Protein AF-A0A496PPU4-F1 (afdb_monomer_lite)

pLDDT: mean 86.41, std 9.81, range [49.31, 96.12]

Sequence (95 aa):
GKKFAQTEIINVADPDEMRQAFRPFIHSNHYEVHSDFGKSILAQYPRRSCEALWEMFMMNHPYDELSVPKTTDWNELREWFEPFISVEVKDESAK

Secondary structure (DSSP, 8-state):
--TT---EEE--S-HHHHHHHHTTT--SS--EEESSGGGSHHHHSTT-HHHHHHHHHHSS-PPPPP-----S-HHHHHHHHHHHHHHHHHHHHT-

Foldseek 3Di:
DPPQDEAEAAALDDPVVVCVVCVVVDPDPHYYYHPDPQPDLCNQPPPCSVVQSCCVPVVVHHDGGDGQDPDPDPVSNCVVCVVVVVVVVVVVVVD

Structure (mmCIF, N/CA/C/O backbone):
data_AF-A0A496PPU4-F1
#
_entry.id   AF-A0A496PPU4-F1
#
loop_
_atom_site.group_PDB
_atom_site.id
_atom_site.type_symbol
_atom_site.label_atom_id
_atom_site.label_alt_id
_atom_site.label_comp_id
_atom_site.label_asym_id
_atom_site.label_entity_id
_atom_site.label_seq_id
_atom_site.pdbx_PDB_ins_code
_atom_site.Cartn_x
_atom_site.Cartn_y
_atom_site.Cartn_z
_atom_site.occupancy
_atom_site.B_iso_or_equiv
_atom_site.auth_seq_id
_atom_site.auth_comp_id
_atom_site.auth_asym_id
_atom_site.auth_atom_id
_atom_site.pdbx_PDB_model_num
ATOM 1 N N . GLY A 1 1 ? -16.749 18.666 0.482 1.00 54.72 1 GLY A N 1
ATOM 2 C CA . GLY A 1 1 ? -16.184 17.366 0.895 1.00 54.72 1 GLY A CA 1
ATOM 3 C C . GLY A 1 1 ? -15.535 16.699 -0.300 1.00 54.72 1 GLY A C 1
ATOM 4 O O . GLY A 1 1 ? -16.104 16.788 -1.383 1.00 54.72 1 GLY A O 1
ATOM 5 N N . LYS A 1 2 ? -14.355 16.087 -0.130 1.00 60.78 2 LYS A N 1
ATOM 6 C CA . LYS A 1 2 ? -13.698 15.284 -1.175 1.00 60.78 2 LYS A CA 1
ATOM 7 C C . LYS A 1 2 ? -14.521 14.003 -1.369 1.00 60.78 2 LYS A C 1
ATOM 9 O O . LYS A 1 2 ? -14.537 13.168 -0.478 1.00 60.78 2 LYS A O 1
ATOM 14 N N . LYS A 1 3 ? -15.272 13.895 -2.470 1.00 61.84 3 LYS A N 1
ATOM 15 C CA . LYS A 1 3 ? -16.252 12.810 -2.685 1.00 61.84 3 LYS A CA 1
ATOM 16 C C . LYS A 1 3 ? -15.642 11.472 -3.132 1.00 61.84 3 LYS A C 1
ATOM 18 O O . LYS A 1 3 ? -16.335 10.470 -3.054 1.00 61.84 3 LYS A O 1
ATOM 23 N N . PHE A 1 4 ? -14.379 11.464 -3.563 1.00 70.69 4 PHE A N 1
ATOM 24 C CA . PHE A 1 4 ? -13.696 10.287 -4.126 1.00 70.69 4 PHE A CA 1
ATOM 25 C C . PHE A 1 4 ? -12.291 10.077 -3.545 1.00 70.69 4 PHE A C 1
ATOM 27 O O . PHE A 1 4 ? -11.431 9.481 -4.182 1.00 70.69 4 PHE A O 1
ATOM 34 N N . ALA A 1 5 ? -12.011 10.654 -2.375 1.00 74.88 5 ALA A N 1
ATOM 35 C CA . ALA A 1 5 ? -10.716 10.462 -1.738 1.00 74.88 5 ALA A CA 1
ATOM 36 C C . ALA A 1 5 ? -10.718 9.134 -0.976 1.00 74.88 5 ALA A C 1
ATOM 38 O O . ALA A 1 5 ? -11.437 9.019 0.012 1.00 74.88 5 ALA A O 1
ATOM 39 N N . GLN A 1 6 ? -9.884 8.192 -1.413 1.00 84.06 6 GLN A N 1
ATOM 40 C CA . GLN A 1 6 ? -9.495 7.016 -0.638 1.00 84.06 6 GLN A CA 1
ATOM 41 C C . GLN A 1 6 ? -8.294 7.390 0.241 1.00 84.06 6 GLN A C 1
ATOM 43 O O . GLN A 1 6 ? -7.403 8.124 -0.192 1.00 84.06 6 GLN A O 1
ATOM 48 N N . THR A 1 7 ? -8.264 6.928 1.488 1.00 87.00 7 THR A N 1
ATOM 49 C CA . THR A 1 7 ? -7.098 7.060 2.372 1.00 87.00 7 THR A CA 1
ATOM 50 C C . THR A 1 7 ? -6.747 5.691 2.919 1.00 87.00 7 THR A C 1
ATOM 52 O O . THR A 1 7 ? -7.593 5.026 3.504 1.00 87.00 7 THR A O 1
ATOM 55 N N . GLU A 1 8 ? -5.496 5.292 2.737 1.00 89.56 8 GLU A N 1
ATOM 56 C CA . GLU A 1 8 ? -4.970 4.014 3.199 1.00 89.56 8 GLU A CA 1
ATOM 57 C C . GLU A 1 8 ? -3.885 4.264 4.251 1.00 89.56 8 GLU A C 1
ATOM 59 O O . GLU A 1 8 ? -3.039 5.148 4.091 1.00 89.56 8 GLU A O 1
ATOM 64 N N . ILE A 1 9 ? -3.930 3.511 5.348 1.00 90.25 9 ILE A N 1
ATOM 65 C CA . ILE A 1 9 ? -2.975 3.581 6.454 1.00 90.25 9 ILE A CA 1
ATOM 66 C C . ILE A 1 9 ? -2.337 2.206 6.622 1.00 90.25 9 ILE A C 1
ATOM 68 O O . ILE A 1 9 ? -3.023 1.213 6.852 1.00 90.25 9 ILE A O 1
ATOM 72 N N . ILE A 1 10 ? -1.010 2.145 6.565 1.00 91.88 10 ILE A N 1
ATOM 73 C CA . ILE A 1 10 ? -0.260 0.908 6.794 1.00 91.88 10 ILE A CA 1
ATOM 74 C C . ILE A 1 10 ? 0.385 1.007 8.173 1.00 91.88 10 ILE A C 1
ATOM 76 O O . ILE A 1 10 ? 1.266 1.839 8.389 1.00 91.88 10 ILE A O 1
ATOM 80 N N . ASN A 1 11 ? -0.088 0.207 9.127 1.00 91.12 11 ASN A N 1
ATOM 81 C CA . ASN A 1 11 ? 0.383 0.252 10.507 1.00 91.12 11 ASN A CA 1
ATOM 82 C C . ASN A 1 11 ? 0.306 -1.128 11.173 1.00 91.12 11 ASN A C 1
ATOM 84 O O . ASN A 1 11 ? -0.733 -1.782 11.153 1.00 91.12 11 ASN A O 1
ATOM 88 N N . VAL A 1 12 ? 1.415 -1.546 11.783 1.00 92.00 12 VAL A N 1
ATOM 89 C CA . VAL A 1 12 ? 1.555 -2.828 12.495 1.00 92.00 12 VAL A CA 1
ATOM 90 C C . VAL A 1 12 ? 1.098 -2.767 13.958 1.00 92.00 12 VAL A C 1
ATOM 92 O O . VAL A 1 12 ? 1.040 -3.804 14.613 1.00 92.00 12 VAL A O 1
ATOM 95 N N . ALA A 1 13 ? 0.809 -1.569 14.477 1.00 89.56 13 ALA A N 1
ATOM 96 C CA . ALA A 1 13 ? 0.311 -1.368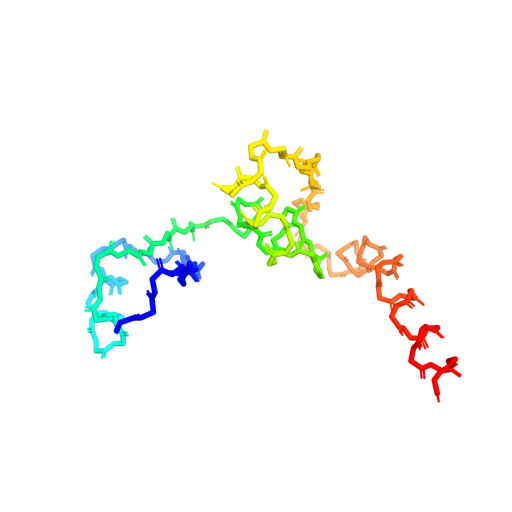 15.835 1.00 89.56 13 ALA A CA 1
ATOM 97 C C . ALA A 1 13 ? -1.120 -1.900 16.019 1.00 89.56 13 ALA A C 1
ATOM 99 O O . ALA A 1 13 ? -1.839 -2.160 15.050 1.00 89.56 13 ALA A O 1
ATOM 100 N N . ASP A 1 14 ? -1.543 -2.020 17.278 1.00 87.19 14 ASP A N 1
ATOM 101 C CA . ASP A 1 14 ? -2.910 -2.406 17.610 1.00 87.19 14 ASP A CA 1
ATOM 102 C C . ASP A 1 14 ? -3.938 -1.416 17.005 1.00 87.19 14 ASP A C 1
ATOM 104 O O . ASP A 1 14 ? -3.700 -0.198 16.994 1.00 87.19 14 ASP A O 1
ATOM 108 N N . PRO A 1 15 ? -5.089 -1.895 16.490 1.00 80.44 15 PRO A N 1
ATOM 109 C CA . PRO A 1 15 ? -6.087 -1.029 15.873 1.00 80.44 15 PRO A CA 1
ATOM 110 C C . PRO A 1 15 ? -6.623 0.093 16.774 1.00 80.44 15 PRO A C 1
ATOM 112 O O . PRO A 1 15 ? -6.935 1.165 16.250 1.00 80.44 15 PRO A O 1
ATOM 115 N N . ASP A 1 16 ? -6.758 -0.114 18.088 1.00 84.19 16 ASP A N 1
ATOM 116 C CA . ASP A 1 16 ? -7.243 0.916 19.017 1.00 84.19 16 ASP A CA 1
ATOM 117 C C . ASP A 1 16 ? -6.200 2.009 19.253 1.00 84.19 16 ASP A C 1
ATOM 119 O O . ASP A 1 16 ? -6.531 3.200 19.200 1.00 84.19 16 ASP A O 1
ATOM 123 N N . GLU A 1 17 ? -4.934 1.626 19.419 1.00 89.00 17 GLU A N 1
ATOM 124 C CA . GLU A 1 17 ? -3.819 2.573 19.539 1.00 89.00 17 GLU A CA 1
ATOM 125 C C . GLU A 1 17 ? -3.669 3.414 18.269 1.00 89.00 17 GLU A C 1
ATOM 127 O O . GLU A 1 17 ? -3.549 4.642 18.327 1.00 89.00 17 GLU A O 1
ATOM 132 N N . MET A 1 18 ? -3.754 2.769 17.102 1.00 87.44 18 MET A N 1
ATOM 133 C CA . MET A 1 18 ? -3.719 3.447 15.810 1.00 87.44 18 MET A CA 1
ATOM 134 C C . MET A 1 18 ? -4.888 4.429 15.677 1.00 87.44 18 MET A C 1
ATOM 136 O O . MET A 1 18 ? -4.671 5.604 15.373 1.00 87.44 18 MET A O 1
ATOM 140 N N . ARG A 1 19 ? -6.123 4.000 15.972 1.00 83.50 19 ARG A N 1
ATOM 141 C CA . ARG A 1 19 ? -7.304 4.881 15.932 1.00 83.50 19 ARG A CA 1
ATOM 142 C C . ARG A 1 19 ? -7.114 6.119 16.800 1.00 83.50 19 ARG A C 1
ATOM 144 O O . ARG A 1 19 ? -7.474 7.219 16.380 1.00 83.50 19 ARG A O 1
ATOM 151 N N . GLN A 1 20 ? -6.545 5.961 17.993 1.00 88.12 20 GLN A N 1
ATOM 152 C CA . GLN A 1 20 ? -6.287 7.081 18.890 1.00 88.12 20 GLN A CA 1
ATOM 153 C C . GLN A 1 20 ? -5.196 8.016 18.351 1.00 88.12 20 GLN A C 1
ATOM 155 O O . GLN A 1 20 ? -5.379 9.235 18.388 1.00 88.12 20 GLN A O 1
ATOM 160 N N . ALA A 1 21 ? -4.109 7.464 17.808 1.00 88.44 21 ALA A N 1
ATOM 161 C CA . ALA A 1 21 ? -3.001 8.227 17.237 1.00 88.44 21 ALA A CA 1
ATOM 162 C C . ALA A 1 21 ? -3.421 9.044 16.004 1.00 88.44 21 ALA A C 1
ATOM 164 O O . ALA A 1 21 ? -3.042 10.208 15.868 1.00 88.44 21 ALA A O 1
ATOM 165 N N . PHE A 1 22 ? -4.250 8.468 15.130 1.00 87.12 22 PHE A N 1
ATOM 166 C CA . PHE A 1 22 ? -4.685 9.113 13.890 1.00 87.12 22 PHE A CA 1
ATOM 167 C C . PHE A 1 22 ? -5.963 9.953 14.035 1.00 87.12 22 PHE A C 1
ATOM 169 O O . PHE A 1 22 ? -6.318 10.691 13.112 1.00 87.12 22 PHE A O 1
ATOM 176 N N . ARG A 1 23 ? -6.627 9.920 15.201 1.00 87.19 23 ARG A N 1
ATOM 177 C CA . ARG A 1 23 ? -7.860 10.678 15.485 1.00 87.19 23 ARG A CA 1
ATOM 178 C C . ARG A 1 23 ? -7.811 12.160 15.075 1.00 87.19 23 ARG A C 1
ATOM 180 O O . ARG A 1 23 ? -8.824 12.641 14.578 1.00 87.19 23 ARG A O 1
ATOM 187 N N . PRO A 1 24 ? -6.701 12.909 15.253 1.00 88.56 24 PRO A N 1
ATOM 188 C CA . PRO A 1 24 ? -6.644 14.314 14.840 1.00 88.56 24 PRO A CA 1
ATOM 189 C C . PRO A 1 24 ? -6.666 14.531 13.319 1.00 88.56 24 PRO A C 1
ATOM 191 O O . PRO A 1 24 ? -7.058 15.606 12.873 1.00 88.56 24 PRO A O 1
ATOM 194 N N . PHE A 1 25 ? -6.239 13.536 12.536 1.00 82.12 25 PHE A N 1
ATOM 195 C CA . PHE A 1 25 ? -6.064 13.628 11.081 1.00 82.12 25 PHE A CA 1
ATOM 196 C C . PHE A 1 25 ? -7.233 13.015 10.301 1.00 82.12 25 PHE A C 1
ATOM 198 O O . PHE A 1 25 ? -7.490 13.380 9.152 1.00 82.12 25 PHE A O 1
ATOM 205 N N . ILE A 1 26 ? -7.951 12.080 10.921 1.00 79.69 26 ILE A N 1
ATOM 206 C CA . ILE A 1 26 ? -9.072 11.375 10.310 1.00 79.69 26 ILE A CA 1
ATOM 207 C C . ILE A 1 26 ? -10.364 12.142 10.602 1.00 79.69 26 ILE A C 1
ATOM 209 O O . ILE A 1 26 ? -10.971 12.024 11.663 1.00 79.69 26 ILE A O 1
ATOM 213 N N . HIS A 1 27 ? -10.807 12.929 9.625 1.00 75.75 27 HIS A N 1
ATOM 214 C CA . HIS A 1 27 ? -12.064 13.682 9.704 1.00 75.75 27 HIS A CA 1
ATOM 215 C C . HIS A 1 27 ? -13.282 12.913 9.160 1.00 75.75 27 HIS A C 1
ATOM 217 O O . HIS A 1 27 ? -14.394 13.437 9.171 1.00 75.75 27 HIS A O 1
ATOM 223 N N . SER A 1 28 ? -13.089 11.690 8.652 1.00 73.88 28 SER A N 1
ATOM 224 C CA . SER A 1 28 ? -14.152 10.853 8.083 1.00 73.88 28 SER A CA 1
ATOM 225 C C . SER A 1 28 ? -13.931 9.378 8.407 1.00 73.88 28 SER A C 1
ATOM 227 O O . SER A 1 28 ? -12.794 8.959 8.577 1.00 73.88 28 SER A O 1
ATOM 229 N N . ASN A 1 29 ? -14.993 8.573 8.413 1.00 72.38 29 ASN A N 1
ATOM 230 C CA . ASN A 1 29 ? -14.887 7.124 8.634 1.00 72.38 29 ASN A CA 1
ATOM 231 C C . ASN A 1 29 ? -14.404 6.345 7.396 1.00 72.38 29 ASN A C 1
ATOM 233 O O . ASN A 1 29 ? -14.414 5.119 7.414 1.00 72.38 29 ASN A O 1
ATOM 237 N N . HIS A 1 30 ? -14.043 7.030 6.308 1.00 80.00 30 HIS A N 1
ATOM 238 C CA . HIS A 1 30 ? -13.645 6.394 5.058 1.00 80.00 30 HIS A CA 1
ATOM 239 C C . HIS A 1 30 ? -12.119 6.355 4.950 1.00 80.00 30 HIS A C 1
ATOM 241 O O . HIS A 1 30 ? -11.493 7.262 4.402 1.00 80.00 30 HIS A O 1
ATOM 247 N N . TYR A 1 31 ? -11.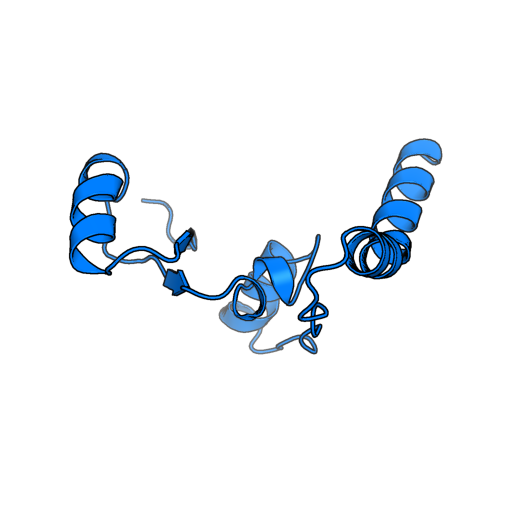535 5.325 5.553 1.00 85.81 31 TYR A N 1
ATOM 248 C CA . TYR A 1 31 ? -10.131 4.966 5.418 1.00 85.81 31 TYR A CA 1
ATOM 249 C C . TYR A 1 31 ? -9.976 3.452 5.568 1.00 85.81 31 TYR A C 1
ATOM 251 O O . TYR A 1 31 ? -10.783 2.799 6.233 1.00 85.81 31 TYR A O 1
ATOM 259 N N . GLU A 1 32 ? -8.923 2.912 4.974 1.00 86.50 32 GLU A N 1
ATOM 260 C CA . GLU A 1 32 ? -8.531 1.512 5.107 1.00 86.50 32 GLU A CA 1
ATOM 261 C C . GLU A 1 32 ? -7.252 1.398 5.927 1.00 86.50 32 GLU A C 1
ATOM 263 O O . GLU A 1 32 ? -6.414 2.303 5.940 1.00 86.50 32 GLU A O 1
ATOM 268 N N . VAL A 1 33 ? -7.126 0.290 6.655 1.00 87.44 33 VAL A N 1
ATOM 269 C CA . VAL A 1 33 ? -5.973 0.019 7.512 1.00 87.44 33 VAL A CA 1
ATOM 270 C C . VAL A 1 33 ? -5.446 -1.367 7.206 1.00 87.44 33 VAL A C 1
ATOM 272 O O . VAL A 1 33 ? -6.183 -2.349 7.300 1.00 87.44 33 VAL A O 1
ATOM 275 N N . HIS A 1 34 ? -4.151 -1.451 6.926 1.00 90.25 34 HIS A N 1
ATOM 276 C CA . HIS A 1 34 ? -3.457 -2.705 6.680 1.00 90.25 34 HIS A CA 1
ATOM 277 C C . HIS A 1 34 ? -2.295 -2.857 7.659 1.00 90.25 34 HIS A C 1
ATOM 279 O O . HIS A 1 34 ? -1.489 -1.949 7.834 1.00 90.25 34 HIS A O 1
ATOM 285 N N . SER A 1 35 ? -2.176 -4.032 8.273 1.00 91.38 35 SER A N 1
ATOM 286 C CA . SER A 1 35 ? -1.004 -4.403 9.080 1.00 91.38 35 SER A CA 1
ATOM 287 C C . SER A 1 35 ? 0.119 -5.039 8.259 1.00 91.38 35 SER A C 1
ATOM 289 O O . SER A 1 35 ? 1.173 -5.366 8.794 1.00 91.38 35 SER A O 1
ATOM 291 N N . ASP A 1 36 ? -0.099 -5.222 6.958 1.00 90.56 36 ASP A N 1
ATOM 292 C CA . ASP A 1 36 ? 0.839 -5.837 6.024 1.00 90.56 36 ASP A CA 1
ATOM 293 C C . ASP A 1 36 ? 0.942 -4.943 4.789 1.00 90.56 36 ASP A C 1
ATOM 295 O O . ASP A 1 36 ? -0.063 -4.703 4.116 1.00 90.56 36 ASP A O 1
ATOM 299 N N . PHE A 1 37 ? 2.153 -4.460 4.500 1.00 90.94 37 PHE A N 1
ATOM 300 C CA . PHE A 1 37 ? 2.425 -3.630 3.328 1.00 90.94 37 PHE A CA 1
ATOM 301 C C . PHE A 1 37 ? 1.972 -4.314 2.037 1.00 90.94 37 PHE A C 1
ATOM 303 O O . PHE A 1 37 ? 1.354 -3.663 1.205 1.00 90.94 37 PHE A O 1
ATOM 310 N N . GLY A 1 38 ? 2.182 -5.625 1.890 1.00 91.94 38 GLY A N 1
ATOM 311 C CA . GLY A 1 38 ? 1.844 -6.359 0.667 1.00 91.94 38 GLY A CA 1
ATOM 312 C C . GLY A 1 38 ? 0.345 -6.434 0.364 1.00 91.94 38 GLY A C 1
ATOM 313 O O . GLY A 1 38 ? -0.024 -6.815 -0.739 1.00 91.94 38 GLY A O 1
ATOM 314 N N . LYS A 1 39 ? -0.519 -6.076 1.322 1.00 91.38 39 LYS A N 1
ATOM 315 C CA . LYS A 1 39 ? -1.977 -5.993 1.131 1.00 91.38 39 LYS A CA 1
ATOM 316 C C . LYS A 1 39 ? -2.457 -4.598 0.746 1.00 91.38 39 LYS A C 1
ATOM 318 O O . LYS A 1 39 ? -3.658 -4.416 0.585 1.00 91.38 39 LYS A O 1
ATOM 323 N N . SER A 1 40 ? -1.550 -3.628 0.707 1.00 92.94 40 SER A N 1
ATOM 324 C CA . SER A 1 40 ? -1.901 -2.258 0.374 1.00 92.94 40 SER A CA 1
ATOM 325 C C . SER A 1 40 ? -2.051 -2.081 -1.131 1.00 92.94 40 SER A C 1
ATOM 327 O O . SER A 1 40 ? -1.309 -2.685 -1.911 1.00 92.94 40 SER A O 1
ATOM 329 N N . ILE A 1 41 ? -2.941 -1.181 -1.538 1.00 93.12 41 ILE A N 1
ATOM 330 C CA . ILE A 1 41 ? -3.069 -0.746 -2.933 1.00 93.12 41 ILE A CA 1
ATOM 331 C C . ILE A 1 41 ? -1.737 -0.176 -3.432 1.00 93.12 41 ILE A C 1
ATOM 333 O O . ILE A 1 41 ? -1.365 -0.380 -4.587 1.00 93.12 41 ILE A O 1
ATOM 337 N N . LEU A 1 42 ? -0.986 0.507 -2.560 1.00 92.19 42 LEU A N 1
ATOM 338 C CA . LEU A 1 42 ? 0.347 1.011 -2.887 1.00 92.19 42 LEU A CA 1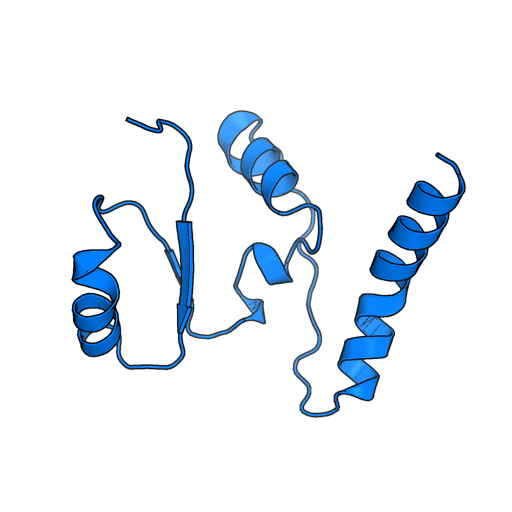
ATOM 339 C C . LEU A 1 42 ? 1.320 -0.110 -3.290 1.00 92.19 42 LEU A C 1
ATOM 341 O O . LEU A 1 42 ? 2.091 0.067 -4.232 1.00 92.19 42 LEU A O 1
ATOM 345 N N . ALA A 1 43 ? 1.296 -1.242 -2.585 1.00 92.75 43 ALA A N 1
ATOM 346 C CA . ALA A 1 43 ? 2.156 -2.385 -2.875 1.00 92.75 43 ALA A CA 1
ATOM 347 C C . ALA A 1 43 ? 1.682 -3.180 -4.096 1.00 92.75 43 ALA A C 1
ATOM 349 O O . ALA A 1 43 ? 2.502 -3.577 -4.918 1.00 92.75 43 ALA A O 1
ATOM 350 N N . GLN A 1 44 ? 0.372 -3.397 -4.230 1.00 93.56 44 GLN A N 1
ATOM 351 C CA . GLN A 1 44 ? -0.207 -4.153 -5.344 1.00 93.56 44 GLN A CA 1
ATOM 352 C C . GLN A 1 44 ? -0.095 -3.412 -6.681 1.00 93.56 44 GLN A C 1
ATOM 354 O O . GLN A 1 44 ? 0.017 -4.043 -7.730 1.00 93.56 44 GLN A O 1
ATOM 359 N N . TYR A 1 45 ? -0.104 -2.077 -6.648 1.00 93.31 45 TYR A N 1
ATOM 360 C CA . TYR A 1 45 ? -0.085 -1.224 -7.835 1.00 93.31 45 TYR A CA 1
ATOM 361 C C . TYR A 1 45 ? 0.926 -0.079 -7.673 1.00 93.31 45 TYR A C 1
ATOM 363 O O . TYR A 1 45 ? 0.546 1.101 -7.657 1.00 93.31 45 TYR A O 1
ATOM 371 N N . PRO A 1 46 ? 2.231 -0.389 -7.556 1.00 89.75 46 PRO A N 1
ATOM 372 C CA . PRO A 1 46 ? 3.253 0.633 -7.416 1.00 89.75 46 PRO A CA 1
ATOM 373 C C . PRO A 1 46 ? 3.165 1.588 -8.605 1.00 89.75 46 PRO A C 1
ATOM 375 O O . PRO A 1 46 ? 3.045 1.161 -9.753 1.00 89.75 46 PRO A O 1
ATOM 378 N N . ARG A 1 47 ? 3.176 2.895 -8.317 1.00 86.50 47 ARG A N 1
ATOM 379 C CA . ARG A 1 47 ? 3.109 3.987 -9.312 1.00 86.50 47 ARG A CA 1
ATOM 380 C C . ARG A 1 47 ? 1.816 4.104 -10.118 1.00 86.50 47 ARG A C 1
ATOM 382 O O . ARG A 1 47 ? 1.712 5.029 -10.915 1.00 86.50 47 ARG A O 1
ATOM 389 N N . ARG A 1 48 ? 0.841 3.220 -9.902 1.00 89.12 48 ARG A N 1
ATOM 390 C CA . ARG A 1 48 ? -0.466 3.236 -10.578 1.00 89.12 48 ARG A CA 1
ATOM 391 C C . ARG A 1 48 ? -1.629 3.073 -9.602 1.00 89.12 48 ARG A C 1
ATOM 393 O O . ARG A 1 48 ? -2.708 2.648 -9.996 1.00 89.12 48 ARG A O 1
ATOM 400 N N . SER A 1 49 ? -1.411 3.366 -8.321 1.00 91.75 49 SER A N 1
ATOM 401 C CA . SER A 1 49 ? -2.406 3.169 -7.263 1.00 91.75 49 SER A CA 1
ATOM 402 C C . SER A 1 49 ? -3.670 3.996 -7.497 1.00 91.75 49 SER A C 1
ATOM 404 O O . SER A 1 49 ? -4.773 3.490 -7.327 1.00 91.75 49 SER A O 1
ATOM 406 N N . CYS A 1 50 ? -3.536 5.245 -7.947 1.00 90.56 50 CYS A N 1
ATOM 407 C CA . CYS A 1 50 ? -4.677 6.103 -8.272 1.00 90.56 50 CYS A CA 1
ATOM 408 C C . CYS A 1 50 ? -5.470 5.580 -9.476 1.00 90.56 50 CYS A C 1
ATOM 410 O O . CYS A 1 50 ? -6.698 5.531 -9.431 1.00 90.56 50 CYS A O 1
ATOM 412 N N . GLU A 1 51 ? -4.778 5.187 -10.545 1.00 92.75 51 GLU A N 1
ATOM 413 C CA . GLU A 1 51 ? -5.379 4.609 -11.743 1.00 92.75 51 GLU A CA 1
ATOM 414 C C . GLU A 1 51 ? -6.063 3.282 -11.422 1.00 92.75 51 GLU A C 1
ATOM 416 O O . GLU A 1 51 ? -7.19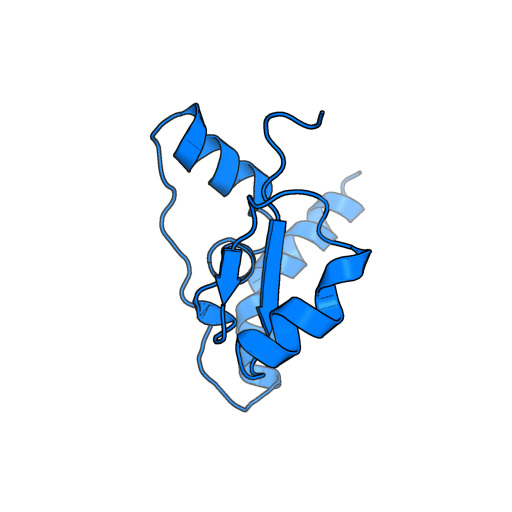0 3.071 -11.848 1.00 92.75 51 GLU A O 1
ATOM 421 N N . ALA A 1 52 ? -5.421 2.420 -10.631 1.00 93.44 52 ALA A N 1
ATOM 422 C CA . ALA A 1 52 ? -5.998 1.161 -10.178 1.00 93.44 52 ALA A CA 1
ATOM 423 C C . ALA A 1 52 ? -7.272 1.402 -9.359 1.00 93.44 52 ALA A C 1
ATOM 425 O O . ALA A 1 52 ? -8.308 0.822 -9.670 1.00 93.44 52 ALA A O 1
ATOM 426 N N . LEU A 1 53 ? -7.246 2.323 -8.386 1.00 92.06 53 LEU A N 1
ATOM 427 C CA . LEU A 1 53 ? -8.437 2.702 -7.618 1.00 92.06 53 LEU A CA 1
ATOM 428 C C . LEU A 1 53 ? -9.565 3.207 -8.525 1.00 92.06 53 LEU A C 1
ATOM 430 O O . LEU A 1 53 ? -10.722 2.831 -8.344 1.00 92.06 53 LEU A O 1
ATOM 434 N N . TRP A 1 54 ? -9.246 4.053 -9.505 1.00 92.44 54 TRP A N 1
ATOM 435 C CA . TRP A 1 54 ? -10.239 4.569 -10.442 1.00 92.44 54 TRP A CA 1
ATOM 436 C C . TRP A 1 54 ? -10.852 3.456 -11.296 1.00 92.44 54 TRP A C 1
ATOM 438 O O . TRP A 1 54 ? -12.072 3.336 -11.382 1.00 92.44 54 TRP A O 1
ATOM 448 N N . GLU A 1 55 ? -10.022 2.618 -11.903 1.00 95.31 55 GLU A N 1
ATOM 449 C CA . GLU A 1 55 ? -10.462 1.530 -12.775 1.00 95.31 55 GLU A CA 1
ATOM 450 C C . GLU A 1 55 ? -11.295 0.498 -12.006 1.00 95.31 55 GLU A C 1
ATOM 452 O O . GLU A 1 55 ? -12.378 0.112 -12.448 1.00 95.31 55 GLU A O 1
ATOM 457 N N . MET A 1 56 ? -10.874 0.145 -10.790 1.00 92.56 56 MET A N 1
ATOM 458 C CA . MET A 1 56 ? -11.619 -0.748 -9.905 1.00 92.56 56 MET A CA 1
ATOM 459 C C . MET A 1 56 ? -12.982 -0.167 -9.516 1.00 92.56 56 MET A C 1
ATOM 461 O O . MET A 1 56 ? -14.006 -0.821 -9.708 1.00 92.56 56 MET A O 1
ATOM 465 N N . PHE A 1 57 ? -13.019 1.054 -8.974 1.00 89.75 57 PHE A N 1
ATOM 466 C CA . PHE A 1 57 ? -14.226 1.576 -8.326 1.00 89.75 57 PHE A CA 1
ATOM 467 C C . PHE A 1 57 ? -15.153 2.370 -9.246 1.00 89.75 57 PHE A C 1
ATOM 469 O O . PHE A 1 57 ? -16.356 2.418 -8.992 1.00 89.75 57 PHE A O 1
ATOM 476 N N . MET A 1 58 ? -14.626 2.996 -10.298 1.00 92.69 58 MET A N 1
ATOM 477 C CA . MET A 1 58 ? -15.415 3.813 -11.228 1.00 92.69 58 MET A CA 1
ATOM 478 C C . MET A 1 58 ? -15.707 3.081 -12.533 1.00 92.69 58 MET A C 1
ATOM 480 O O . MET A 1 58 ? -16.789 3.260 -13.091 1.00 92.69 58 MET A O 1
ATOM 484 N N . MET A 1 59 ? -14.773 2.250 -13.006 1.00 95.88 59 MET A N 1
ATOM 485 C CA . MET A 1 59 ? -14.907 1.540 -14.284 1.00 95.88 59 MET A CA 1
ATOM 486 C C . MET A 1 59 ? -15.318 0.070 -14.122 1.00 95.88 59 MET A C 1
ATOM 488 O O . MET A 1 59 ? -15.695 -0.557 -15.111 1.00 95.88 59 MET A O 1
ATOM 492 N N . ASN A 1 60 ? -15.295 -0.471 -12.894 1.00 94.94 60 ASN A N 1
ATOM 493 C CA . ASN A 1 60 ? -15.516 -1.893 -12.600 1.00 94.94 60 ASN A CA 1
ATOM 494 C C . ASN A 1 60 ? -14.584 -2.809 -13.418 1.00 94.94 60 ASN A C 1
ATOM 496 O O . ASN A 1 60 ? -14.993 -3.843 -13.949 1.00 94.94 60 ASN A O 1
ATOM 500 N N . HIS A 1 61 ? -13.329 -2.387 -13.550 1.00 95.81 61 HIS A N 1
ATOM 501 C CA . HIS A 1 61 ? -12.305 -3.037 -14.353 1.00 95.81 61 HIS A CA 1
ATOM 502 C C . HIS A 1 61 ? -11.003 -3.135 -13.539 1.00 95.81 61 HIS A C 1
ATOM 504 O O . HIS A 1 61 ? -10.110 -2.306 -13.687 1.00 95.81 61 HIS A O 1
ATOM 510 N N . PRO A 1 62 ? -10.897 -4.098 -12.608 1.00 92.06 62 PRO A N 1
ATOM 511 C CA . PRO A 1 62 ? -9.693 -4.249 -11.801 1.00 92.06 62 PRO A CA 1
ATOM 512 C C . PRO A 1 62 ? -8.495 -4.655 -12.667 1.00 92.06 62 PRO A C 1
ATOM 514 O O . PRO A 1 62 ? -8.619 -5.494 -13.559 1.00 92.06 62 PRO A O 1
ATOM 517 N N . TYR A 1 63 ? -7.332 -4.070 -12.381 1.00 90.56 63 TYR A N 1
ATOM 518 C CA . TYR A 1 63 ? -6.058 -4.559 -12.906 1.00 90.56 63 TYR A CA 1
ATOM 519 C C . TYR A 1 63 ? -5.608 -5.815 -12.155 1.00 90.56 63 TYR A C 1
ATOM 521 O O . TYR A 1 63 ? -6.073 -6.088 -11.052 1.00 90.56 63 TYR A O 1
ATOM 529 N N . ASP A 1 64 ? -4.667 -6.553 -12.743 1.00 92.56 64 ASP A N 1
ATOM 530 C CA . ASP A 1 64 ? -4.005 -7.648 -12.041 1.00 92.56 64 ASP A CA 1
ATOM 531 C C . ASP A 1 64 ? -3.106 -7.093 -10.926 1.00 92.56 64 ASP A C 1
ATOM 533 O O . ASP A 1 64 ? -2.272 -6.211 -11.158 1.00 92.56 64 ASP A O 1
ATOM 537 N N . GLU A 1 65 ? -3.275 -7.620 -9.715 1.00 91.00 65 GLU A N 1
ATOM 538 C CA . GLU A 1 65 ? -2.460 -7.260 -8.556 1.00 91.00 65 GLU A CA 1
ATOM 539 C C . GLU A 1 65 ? -1.020 -7.757 -8.720 1.00 91.00 65 GLU A C 1
ATOM 541 O O . GLU A 1 65 ? -0.770 -8.911 -9.082 1.00 91.00 65 GLU A O 1
ATOM 546 N N . LEU A 1 66 ? -0.050 -6.912 -8.369 1.00 91.00 66 LEU A N 1
ATOM 547 C CA . LEU A 1 66 ? 1.335 -7.341 -8.230 1.00 91.00 66 LEU A CA 1
ATOM 548 C C . LEU A 1 66 ? 1.584 -7.891 -6.827 1.00 91.00 66 LEU A C 1
ATOM 550 O O . LEU A 1 66 ? 1.109 -7.365 -5.823 1.00 91.00 66 LEU A O 1
ATOM 554 N N . SER A 1 67 ? 2.382 -8.951 -6.751 1.00 89.44 67 SER A N 1
ATOM 555 C CA . SER A 1 67 ? 2.818 -9.526 -5.480 1.00 89.44 67 SER A CA 1
ATOM 556 C C . SER A 1 67 ? 4.218 -9.030 -5.143 1.00 89.44 67 SER A C 1
ATOM 558 O O . SER A 1 67 ? 5.204 -9.558 -5.660 1.00 89.44 67 SER A O 1
ATOM 560 N N . VAL A 1 68 ? 4.307 -8.019 -4.274 1.00 90.69 68 VAL A N 1
ATOM 561 C CA . VAL A 1 68 ? 5.596 -7.582 -3.718 1.00 90.69 68 VAL A CA 1
ATOM 562 C C . VAL A 1 68 ? 6.225 -8.746 -2.936 1.00 90.69 68 VAL A C 1
ATOM 564 O O . VAL A 1 68 ? 5.530 -9.367 -2.121 1.00 90.69 68 VAL A O 1
ATOM 567 N N . PRO A 1 69 ? 7.519 -9.054 -3.139 1.00 91.75 69 PRO A N 1
ATOM 568 C CA . PRO A 1 69 ? 8.199 -10.121 -2.420 1.00 91.75 69 PRO A CA 1
ATOM 569 C C . PRO A 1 69 ? 8.142 -9.914 -0.906 1.00 91.75 69 PRO A C 1
ATOM 571 O O . PRO A 1 69 ? 8.435 -8.834 -0.388 1.00 91.75 69 PRO A O 1
ATOM 574 N N . LYS A 1 70 ? 7.801 -10.978 -0.174 1.00 91.12 70 LYS A N 1
ATOM 575 C CA . LYS A 1 70 ? 7.918 -11.010 1.288 1.00 91.12 70 LYS A CA 1
ATOM 576 C C . LYS A 1 70 ? 9.329 -11.437 1.660 1.00 91.12 70 LYS A C 1
ATOM 578 O O . LYS A 1 70 ? 9.595 -12.624 1.817 1.00 91.12 70 LYS A O 1
ATOM 583 N N . THR A 1 71 ? 10.214 -10.461 1.795 1.00 91.69 71 THR A N 1
ATOM 584 C CA . THR A 1 71 ? 11.634 -10.683 2.074 1.00 91.69 71 THR A CA 1
ATOM 585 C C . THR A 1 71 ? 12.154 -9.715 3.132 1.00 91.69 71 THR A C 1
ATOM 587 O O . THR A 1 71 ? 11.582 -8.650 3.365 1.00 91.69 71 THR A O 1
ATOM 590 N N . THR A 1 72 ? 13.236 -10.108 3.799 1.00 91.50 72 THR A N 1
ATOM 591 C CA . THR A 1 72 ? 14.016 -9.246 4.698 1.00 91.50 72 THR A CA 1
ATOM 592 C C . THR A 1 72 ? 15.277 -8.703 4.024 1.00 91.50 72 THR A C 1
ATOM 594 O O . THR A 1 72 ? 16.028 -7.965 4.660 1.00 91.50 72 THR A O 1
ATOM 597 N N . ASP A 1 73 ? 15.537 -9.085 2.769 1.00 95.19 73 ASP A N 1
ATOM 598 C CA . ASP A 1 73 ? 16.664 -8.588 1.985 1.00 95.19 73 ASP A CA 1
ATOM 599 C C . ASP A 1 73 ? 16.266 -7.335 1.192 1.00 95.19 73 ASP A C 1
ATOM 601 O O . ASP A 1 73 ? 15.386 -7.346 0.329 1.00 95.19 73 ASP A O 1
ATOM 605 N N . TRP A 1 74 ? 16.953 -6.232 1.477 1.00 93.25 74 TRP A N 1
ATOM 606 C CA . TRP A 1 74 ? 16.759 -4.968 0.775 1.00 93.25 74 TRP A CA 1
ATOM 607 C C . TRP A 1 74 ? 17.152 -5.024 -0.700 1.00 93.25 74 TRP A C 1
ATOM 609 O O . TRP A 1 74 ? 16.582 -4.276 -1.496 1.00 93.25 74 TRP A O 1
ATOM 619 N N . ASN A 1 75 ? 18.114 -5.869 -1.070 1.00 96.12 75 ASN A N 1
ATOM 620 C CA . ASN A 1 75 ? 18.532 -6.009 -2.461 1.00 96.12 75 ASN A CA 1
ATOM 621 C C . ASN A 1 75 ? 17.435 -6.672 -3.285 1.00 96.12 75 ASN A C 1
ATOM 623 O O . 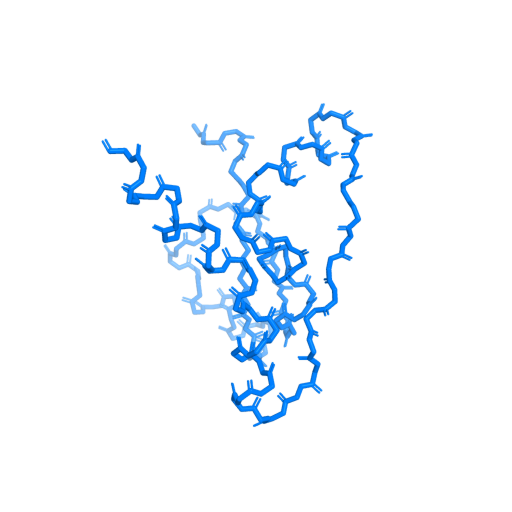ASN A 1 75 ? 17.100 -6.158 -4.343 1.00 96.12 75 ASN A O 1
ATOM 627 N N . GLU A 1 76 ? 16.804 -7.722 -2.760 1.00 95.31 76 GLU A N 1
ATOM 628 C CA . GLU A 1 76 ? 15.685 -8.394 -3.427 1.00 95.31 76 GLU A CA 1
ATOM 629 C C . GLU A 1 76 ? 14.500 -7.438 -3.640 1.00 95.31 76 GLU A C 1
ATOM 631 O O . GLU A 1 76 ? 13.944 -7.370 -4.736 1.00 95.31 76 GLU A O 1
ATOM 636 N N . LEU A 1 77 ? 14.153 -6.626 -2.630 1.00 92.19 77 LEU A N 1
ATOM 637 C CA . LEU A 1 77 ? 13.131 -5.585 -2.796 1.00 92.19 77 LEU A CA 1
ATOM 638 C C . LEU A 1 77 ? 13.528 -4.572 -3.874 1.00 92.19 77 LEU A C 1
ATOM 640 O O . LEU A 1 77 ? 12.715 -4.235 -4.732 1.00 92.19 77 LEU A O 1
ATOM 644 N N . ARG A 1 78 ? 14.771 -4.080 -3.850 1.00 92.75 78 ARG A N 1
ATOM 645 C CA . ARG A 1 78 ? 15.264 -3.108 -4.836 1.00 92.75 78 ARG A CA 1
ATOM 646 C C . ARG A 1 78 ? 15.221 -3.675 -6.250 1.00 92.75 78 ARG A C 1
ATOM 648 O O . ARG A 1 78 ? 14.720 -3.002 -7.142 1.00 92.75 78 ARG A O 1
ATOM 655 N N . GLU A 1 79 ? 15.721 -4.888 -6.440 1.00 95.31 79 GLU A N 1
ATOM 656 C CA . GLU A 1 79 ? 15.722 -5.580 -7.729 1.00 95.31 79 GLU A CA 1
ATOM 657 C C . GLU A 1 79 ? 14.301 -5.767 -8.263 1.00 95.31 79 GLU A C 1
ATOM 659 O O . GLU A 1 79 ? 14.066 -5.572 -9.454 1.00 95.31 79 GLU A O 1
ATOM 664 N N . TRP A 1 80 ? 13.336 -6.061 -7.388 1.00 93.44 80 TRP A N 1
ATOM 665 C CA . TRP A 1 80 ? 11.932 -6.158 -7.775 1.00 93.44 80 TRP A CA 1
ATOM 666 C C . TRP A 1 80 ? 11.341 -4.815 -8.222 1.00 93.44 80 TRP A C 1
ATOM 668 O O . TRP A 1 80 ? 10.577 -4.773 -9.185 1.00 93.44 80 TRP A O 1
ATOM 678 N N . PHE A 1 81 ? 11.693 -3.712 -7.550 1.00 91.62 81 PHE A N 1
ATOM 679 C CA . PHE A 1 81 ? 11.195 -2.376 -7.899 1.00 91.62 81 PHE A CA 1
ATOM 680 C C . PHE A 1 81 ? 11.907 -1.740 -9.107 1.00 91.62 81 PHE A C 1
ATOM 682 O O . PHE A 1 81 ? 11.351 -0.839 -9.741 1.00 91.62 81 PHE A O 1
ATOM 689 N N . GLU A 1 82 ? 13.113 -2.197 -9.447 1.00 92.69 82 GLU A N 1
ATOM 690 C CA . GLU A 1 82 ? 13.968 -1.611 -10.486 1.00 92.69 82 GLU A CA 1
ATOM 691 C C . GLU A 1 82 ? 13.282 -1.458 -11.858 1.00 92.69 82 GLU A C 1
ATOM 693 O O . GLU A 1 82 ? 13.389 -0.379 -12.449 1.00 92.69 82 GLU A O 1
ATOM 698 N N . PRO A 1 83 ? 12.519 -2.443 -12.381 1.00 90.31 83 PRO A N 1
ATOM 699 C CA . PRO A 1 83 ? 11.838 -2.284 -13.661 1.00 90.31 83 PRO A CA 1
ATOM 700 C C . PRO A 1 83 ? 10.883 -1.084 -13.676 1.00 90.31 83 PRO A C 1
ATOM 702 O O . PRO A 1 83 ? 10.864 -0.353 -14.663 1.00 90.31 83 PRO A O 1
ATOM 705 N N . PHE A 1 84 ? 10.152 -0.833 -12.584 1.00 87.81 84 PHE A N 1
ATOM 706 C CA . PHE A 1 84 ? 9.217 0.295 -12.480 1.00 87.81 84 PHE A CA 1
ATOM 707 C C . PHE A 1 84 ? 9.958 1.634 -12.410 1.00 87.81 84 PHE A C 1
ATOM 709 O O . PHE A 1 84 ? 9.626 2.563 -13.144 1.00 87.81 84 PHE A O 1
ATOM 716 N N . ILE A 1 85 ? 11.010 1.708 -11.588 1.00 88.25 85 ILE A N 1
ATOM 717 C CA . ILE A 1 85 ? 11.831 2.916 -11.416 1.00 88.25 85 ILE A CA 1
ATOM 718 C C . ILE A 1 85 ? 12.531 3.284 -12.731 1.00 88.25 85 ILE A C 1
ATOM 720 O O . ILE A 1 85 ? 12.555 4.447 -13.132 1.00 88.25 85 ILE A O 1
ATOM 724 N N . SER A 1 86 ? 13.080 2.294 -13.436 1.00 88.12 86 SER A N 1
ATOM 725 C CA . SER A 1 86 ? 13.833 2.522 -14.672 1.00 88.12 86 SER A CA 1
ATOM 726 C C . SER A 1 86 ? 12.981 3.122 -15.797 1.00 88.12 86 SER A C 1
ATOM 728 O O . SER A 1 86 ? 13.505 3.858 -16.637 1.00 88.12 86 SER A O 1
ATOM 730 N N . VAL A 1 87 ? 11.674 2.831 -15.817 1.00 84.69 87 VAL A N 1
ATOM 731 C CA . VAL A 1 87 ? 10.723 3.419 -16.770 1.00 84.69 87 VAL A CA 1
ATOM 732 C C . VAL A 1 87 ? 10.510 4.901 -16.462 1.00 84.69 87 VAL A C 1
ATOM 734 O O . VAL A 1 87 ? 10.560 5.714 -17.379 1.00 84.69 87 VAL A O 1
A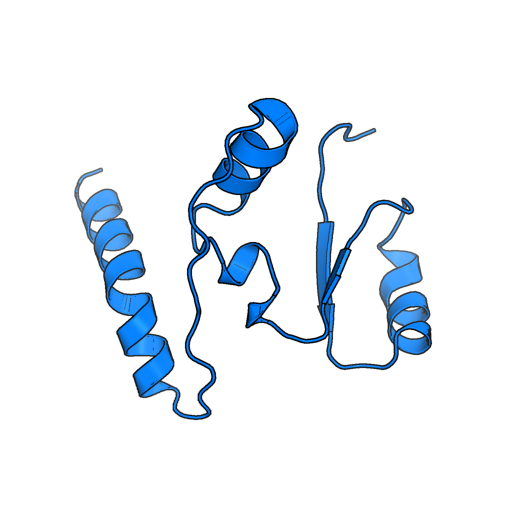TOM 737 N N . GLU A 1 88 ? 10.379 5.277 -15.187 1.00 79.06 88 GLU A N 1
ATOM 738 C CA . GLU A 1 88 ? 10.217 6.683 -14.786 1.00 79.06 88 GLU A CA 1
ATOM 739 C C . GLU A 1 88 ? 11.416 7.543 -15.171 1.00 79.06 88 GLU A C 1
ATOM 741 O O . GLU A 1 88 ? 11.248 8.607 -15.758 1.00 79.06 88 GLU A O 1
ATOM 746 N N . VAL A 1 89 ? 12.631 7.065 -14.893 1.00 80.06 89 VAL A N 1
ATOM 747 C CA . VAL A 1 89 ? 13.862 7.808 -15.204 1.00 80.06 89 VAL A CA 1
ATOM 748 C C . VAL A 1 89 ? 14.004 8.032 -16.715 1.00 80.06 89 VAL A C 1
ATOM 750 O O . VAL A 1 89 ? 14.459 9.089 -17.161 1.00 80.06 89 VAL A O 1
ATOM 753 N N . LYS A 1 90 ? 13.592 7.057 -17.533 1.00 73.75 90 LYS A N 1
ATOM 754 C CA . LYS A 1 90 ? 13.590 7.193 -18.997 1.00 73.75 90 LYS A CA 1
ATOM 755 C C . LYS A 1 90 ? 12.523 8.173 -19.479 1.00 73.75 90 LYS A C 1
ATOM 757 O O . LYS A 1 90 ? 12.821 9.002 -20.330 1.00 73.75 90 LYS A O 1
ATOM 762 N N . ASP A 1 91 ? 11.322 8.123 -18.912 1.00 69.94 91 ASP A N 1
ATOM 763 C CA . ASP A 1 91 ? 10.240 9.048 -19.262 1.00 69.94 91 ASP A CA 1
ATOM 764 C C . ASP A 1 91 ? 10.523 10.490 -18.817 1.00 69.94 91 ASP A C 1
ATOM 766 O O . ASP A 1 91 ? 10.107 11.432 -19.489 1.00 69.94 91 ASP A O 1
ATOM 770 N N . GLU A 1 92 ? 11.235 10.694 -17.707 1.00 65.06 92 GLU A N 1
ATOM 771 C CA . GLU A 1 92 ? 11.667 12.023 -17.255 1.00 65.06 92 GLU A CA 1
ATOM 772 C C . GLU A 1 92 ? 12.806 12.589 -18.104 1.00 65.06 92 GLU A C 1
ATOM 774 O O . GLU A 1 92 ? 12.819 13.783 -18.377 1.00 65.06 92 GLU A O 1
ATOM 779 N N . SER A 1 93 ? 13.735 11.748 -18.563 1.00 61.41 93 SER A N 1
ATOM 780 C CA . SER A 1 93 ? 14.833 12.171 -19.450 1.00 61.41 93 SER A CA 1
ATOM 781 C C . SER A 1 93 ? 14.417 12.365 -20.914 1.00 61.41 93 SER A C 1
ATOM 783 O O . SER A 1 93 ? 15.182 12.929 -21.697 1.00 61.41 93 SER A O 1
ATOM 785 N N . ALA A 1 94 ? 13.213 11.919 -21.285 1.00 57.19 94 ALA A N 1
ATOM 786 C CA . ALA A 1 94 ? 12.599 12.148 -22.592 1.00 57.19 94 ALA A CA 1
ATOM 787 C C . ALA A 1 94 ? 11.694 13.400 -22.648 1.00 57.19 94 ALA A C 1
ATOM 789 O O . ALA A 1 94 ? 11.166 13.709 -23.720 1.00 57.19 94 ALA A O 1
ATOM 790 N N . LYS A 1 95 ? 11.496 14.096 -21.520 1.00 49.31 95 LYS A N 1
ATOM 791 C CA . LYS A 1 95 ? 10.735 15.353 -21.412 1.00 49.31 95 LYS A CA 1
ATOM 792 C C . LYS A 1 95 ? 11.663 16.562 -21.378 1.00 49.31 95 LYS A C 1
ATOM 794 O O . LYS A 1 95 ? 11.240 17.604 -21.926 1.00 49.31 95 LYS A O 1
#

Radius of gyration: 16.06 Å; chains: 1; bounding box: 35×28×42 Å